Protein AF-A0A2E4NWP4-F1 (afdb_monomer)

Radius of gyration: 25.79 Å; Cα contacts (8 Å, |Δi|>4): 59; chains: 1; bounding box: 50×33×66 Å

Mean predicted aligned error: 11.78 Å

Solvent-accessible surface area (backbone atoms only — not comparable to full-atom values): 5914 Å² total; per-residue (Å²): 139,81,68,100,69,56,86,89,64,40,69,67,48,54,55,48,64,74,67,51,70,81,42,56,98,92,39,71,35,75,49,75,46,78,52,98,94,49,76,45,80,44,76,40,63,74,78,81,81,82,82,80,59,72,89,34,71,66,45,51,50,52,51,50,52,54,52,49,55,52,50,52,54,52,51,52,52,52,53,50,51,52,54,73,75,46,90,78,88,78,134

pLDDT: mean 83.69, std 7.42, range [59.44, 93.31]

Sequence (91 aa):
EQSRSNPALGGAVMSQVFSLQRPGDGDNVYGSVVSDGSASIVALDAVNEGEVNRDGGEFRQLRGFLASLEGQREYQAYQQFLRESAEIERP

Foldseek 3Di:
DDDLDDVVCDDQLSVQLVVWDADDDQDWTWDWDDDDPDIDIDTHGHDDDDDDPCVDPVVVVVVVVVVVVVVVVVVVVVVVVVVVVDDDDDD

Structure (mmCIF, N/CA/C/O backbone):
data_AF-A0A2E4NWP4-F1
#
_entry.id   AF-A0A2E4NWP4-F1
#
loop_
_atom_site.group_PDB
_atom_site.id
_atom_site.type_symbol
_atom_site.label_atom_id
_atom_site.label_alt_id
_atom_site.label_comp_id
_atom_site.label_asym_id
_atom_site.label_entity_id
_atom_site.label_seq_id
_atom_site.pdbx_PDB_ins_code
_atom_site.Cartn_x
_atom_site.Cartn_y
_atom_site.Cartn_z
_atom_site.occupancy
_atom_site.B_iso_or_equiv
_atom_site.auth_seq_id
_atom_site.auth_comp_id
_atom_site.auth_asym_id
_atom_site.auth_atom_id
_atom_site.pdbx_PDB_model_num
ATOM 1 N N . GLU A 1 1 ? 17.314 -2.950 -2.963 1.00 64.44 1 GLU A N 1
ATOM 2 C CA . GLU A 1 1 ? 15.840 -3.044 -2.919 1.00 64.44 1 GLU A CA 1
ATOM 3 C C . GLU A 1 1 ? 15.228 -1.741 -3.406 1.00 64.44 1 GLU A C 1
ATOM 5 O O . GLU A 1 1 ? 15.805 -0.687 -3.156 1.00 64.44 1 GLU A O 1
ATOM 10 N N . GLN A 1 2 ? 14.120 -1.802 -4.145 1.00 72.94 2 GLN A N 1
ATOM 11 C CA . GLN A 1 2 ? 13.463 -0.627 -4.725 1.00 72.94 2 GLN A CA 1
ATOM 12 C C . GLN A 1 2 ? 12.185 -0.312 -3.935 1.00 72.94 2 GLN A C 1
ATOM 14 O O . GLN A 1 2 ? 11.374 -1.202 -3.688 1.00 72.94 2 GLN A O 1
ATOM 19 N N . SER A 1 3 ? 12.022 0.946 -3.510 1.00 77.81 3 SER A N 1
ATOM 20 C CA . SER A 1 3 ? 10.831 1.390 -2.773 1.00 77.81 3 SER A CA 1
ATOM 21 C C . SER A 1 3 ? 9.574 1.307 -3.645 1.00 77.81 3 SER A C 1
ATOM 23 O O . SER A 1 3 ? 9.635 1.517 -4.856 1.00 77.81 3 SER A O 1
ATOM 25 N N . ARG A 1 4 ? 8.412 1.074 -3.015 1.00 78.31 4 ARG A N 1
ATOM 26 C CA . ARG A 1 4 ? 7.095 1.070 -3.685 1.00 78.31 4 ARG A CA 1
ATOM 27 C C . ARG A 1 4 ? 6.724 2.435 -4.270 1.00 78.31 4 ARG A C 1
ATOM 29 O O . ARG A 1 4 ? 5.843 2.513 -5.120 1.00 78.31 4 ARG A O 1
ATOM 36 N N . SER A 1 5 ? 7.369 3.500 -3.801 1.00 80.12 5 SER A N 1
ATOM 37 C CA . SER A 1 5 ? 7.248 4.844 -4.353 1.00 80.12 5 SER A CA 1
ATOM 38 C C . SER A 1 5 ? 8.620 5.368 -4.766 1.00 80.12 5 SER A C 1
ATOM 40 O O . SER A 1 5 ? 9.603 5.256 -4.032 1.00 80.12 5 SER A O 1
ATOM 42 N N . ASN A 1 6 ? 8.679 5.968 -5.953 1.00 82.56 6 ASN A N 1
ATOM 43 C CA . ASN A 1 6 ? 9.853 6.686 -6.422 1.00 82.56 6 ASN A CA 1
ATOM 44 C C . ASN A 1 6 ? 9.422 8.041 -7.007 1.00 82.56 6 ASN A C 1
ATOM 46 O O . ASN A 1 6 ? 8.892 8.077 -8.121 1.00 82.56 6 ASN A O 1
ATOM 50 N N . PRO A 1 7 ? 9.651 9.155 -6.284 1.00 81.44 7 PRO A N 1
ATOM 51 C CA . PRO A 1 7 ? 9.272 10.490 -6.742 1.00 81.44 7 PRO A CA 1
ATOM 52 C C . PRO A 1 7 ? 9.903 10.885 -8.083 1.00 81.44 7 PRO A C 1
ATOM 54 O O . PRO A 1 7 ? 9.315 11.669 -8.820 1.00 81.44 7 PRO A O 1
ATOM 57 N N . ALA A 1 8 ? 11.073 10.332 -8.422 1.00 85.25 8 ALA A N 1
ATOM 58 C CA . ALA A 1 8 ? 11.801 10.674 -9.642 1.00 85.25 8 ALA A CA 1
ATOM 59 C C . ALA A 1 8 ? 11.210 10.041 -10.914 1.00 85.25 8 ALA A C 1
ATOM 61 O O . ALA A 1 8 ? 11.435 10.557 -12.004 1.00 85.25 8 ALA A O 1
ATOM 62 N N . LEU A 1 9 ? 10.462 8.937 -10.796 1.00 82.12 9 LEU A N 1
ATOM 63 C CA . LEU A 1 9 ? 9.898 8.224 -11.952 1.00 82.12 9 LEU A CA 1
ATOM 64 C C . LEU A 1 9 ? 8.522 8.762 -12.375 1.00 82.12 9 LEU A C 1
ATOM 66 O O . LEU A 1 9 ? 8.033 8.420 -13.446 1.00 82.12 9 LEU A O 1
ATOM 70 N N . GLY A 1 10 ? 7.911 9.636 -11.572 1.00 84.25 10 GLY A N 1
ATOM 71 C CA . GLY A 1 10 ? 6.589 10.195 -11.843 1.00 84.25 10 GLY A CA 1
ATOM 72 C C . GLY A 1 10 ? 5.444 9.197 -11.618 1.00 84.25 10 GLY A C 1
ATOM 73 O O . GLY A 1 10 ? 5.594 7.977 -11.712 1.00 84.25 10 GLY A O 1
ATOM 74 N N . GLY A 1 11 ? 4.258 9.727 -11.308 1.00 87.44 11 GLY A N 1
ATOM 75 C CA . GLY A 1 11 ? 3.096 8.910 -10.939 1.00 87.44 11 GLY A CA 1
ATOM 76 C C . GLY A 1 11 ? 2.591 7.999 -12.063 1.00 87.44 11 GLY A C 1
ATOM 77 O O . GLY A 1 11 ? 2.226 6.856 -11.800 1.00 87.44 11 GLY A O 1
ATOM 78 N N . ALA A 1 12 ? 2.622 8.466 -13.315 1.00 87.88 12 ALA A N 1
ATOM 79 C CA . ALA A 1 12 ? 2.137 7.697 -14.463 1.00 87.88 12 ALA A CA 1
ATOM 80 C C . ALA A 1 12 ? 2.990 6.445 -14.734 1.00 87.88 12 ALA A C 1
ATOM 82 O O . ALA A 1 12 ? 2.446 5.367 -14.965 1.00 87.88 12 ALA A O 1
ATOM 83 N N . VAL A 1 13 ? 4.320 6.556 -14.625 1.00 89.31 13 VAL A N 1
ATOM 84 C CA . VAL A 1 13 ? 5.230 5.407 -14.769 1.00 89.31 13 VAL A CA 1
ATOM 85 C C . VAL A 1 13 ? 5.020 4.414 -13.632 1.00 89.31 13 VAL A C 1
ATOM 87 O O . VAL A 1 13 ? 4.923 3.217 -13.888 1.00 89.31 13 VAL A O 1
ATOM 90 N N . MET A 1 14 ? 4.878 4.886 -12.388 1.00 90.44 14 MET A N 1
ATOM 91 C CA . MET A 1 14 ? 4.597 3.993 -11.254 1.00 90.44 14 MET A CA 1
ATOM 92 C C . MET A 1 14 ? 3.256 3.284 -11.379 1.00 90.44 14 MET A C 1
ATOM 94 O O . MET A 1 14 ? 3.194 2.078 -11.155 1.00 90.44 14 MET A O 1
ATOM 98 N N . SER A 1 15 ? 2.205 3.978 -11.815 1.00 89.38 15 SER A N 1
ATOM 99 C CA . SER A 1 15 ? 0.915 3.338 -12.075 1.00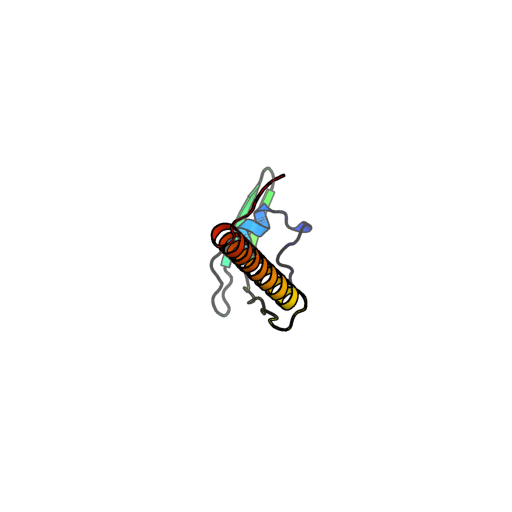 89.38 15 SER A CA 1
ATOM 100 C C . SER A 1 15 ? 1.015 2.264 -13.157 1.00 89.38 15 SER A C 1
ATOM 102 O O . SER A 1 15 ? 0.369 1.227 -13.029 1.00 89.38 15 SER A O 1
ATOM 104 N N . GLN A 1 16 ? 1.820 2.489 -14.200 1.00 92.31 16 GLN A N 1
ATOM 105 C CA . GLN A 1 16 ? 2.012 1.501 -15.257 1.00 92.31 16 GLN A CA 1
ATOM 106 C C . GLN A 1 16 ? 2.792 0.284 -14.762 1.00 92.31 16 GLN A C 1
ATOM 108 O O . GLN A 1 16 ? 2.399 -0.837 -15.049 1.00 92.31 16 GLN A O 1
ATOM 113 N N . VAL A 1 17 ? 3.866 0.472 -13.989 1.00 91.50 17 VAL A N 1
ATOM 114 C CA . VAL A 1 17 ? 4.639 -0.648 -13.417 1.00 91.50 17 VAL A CA 1
ATOM 115 C C . VAL A 1 17 ? 3.733 -1.599 -12.627 1.00 91.50 17 VAL A C 1
ATOM 117 O O . VAL A 1 17 ? 3.851 -2.811 -12.775 1.00 91.50 17 VAL A O 1
ATOM 120 N N . PHE A 1 18 ? 2.796 -1.066 -11.836 1.00 90.19 1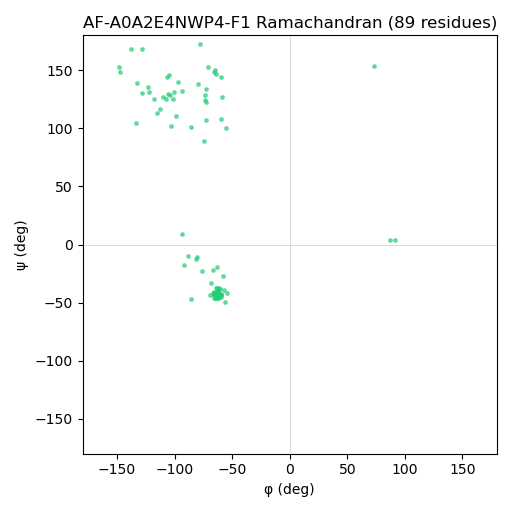8 PHE A N 1
ATOM 121 C CA . PHE A 1 18 ? 1.872 -1.878 -11.035 1.00 90.19 18 PHE A CA 1
ATOM 122 C C . PHE A 1 18 ? 0.665 -2.437 -11.806 1.00 90.19 18 PHE A C 1
ATOM 124 O O . PHE A 1 18 ? -0.046 -3.276 -11.256 1.00 90.19 18 PHE A O 1
ATOM 131 N N . SER A 1 19 ? 0.415 -1.997 -13.044 1.00 91.31 19 SER A N 1
ATOM 132 C CA . SER A 1 19 ? -0.645 -2.556 -13.898 1.00 91.31 19 SER A CA 1
ATOM 133 C C . SER A 1 19 ? -0.157 -3.696 -14.794 1.00 91.31 19 SER A C 1
ATOM 135 O O . SER A 1 19 ? -0.976 -4.457 -15.313 1.00 91.31 19 SER A O 1
ATOM 137 N N . LEU A 1 20 ? 1.161 -3.823 -14.981 1.00 92.19 20 LEU A N 1
ATOM 138 C CA . LEU A 1 20 ? 1.757 -4.899 -15.761 1.00 92.19 20 LEU A CA 1
ATOM 139 C C . LEU A 1 20 ? 1.541 -6.261 -15.095 1.00 92.19 20 LEU A C 1
ATOM 141 O O . LEU A 1 20 ? 1.494 -6.394 -13.871 1.00 92.19 20 LEU A O 1
ATOM 145 N N . GLN A 1 21 ? 1.427 -7.293 -15.932 1.00 90.44 21 GLN A N 1
ATOM 146 C CA . GLN A 1 21 ? 1.394 -8.669 -15.459 1.00 90.44 21 GLN A CA 1
ATOM 147 C C . GLN A 1 21 ? 2.683 -8.985 -14.694 1.00 90.44 21 GLN A C 1
ATOM 149 O O . GLN A 1 21 ? 3.763 -8.518 -15.061 1.00 90.44 21 GLN A O 1
ATOM 154 N N . ARG A 1 22 ? 2.572 -9.798 -13.637 1.00 90.06 22 ARG A N 1
ATOM 155 C CA . ARG A 1 22 ? 3.751 -10.312 -12.939 1.00 90.06 22 ARG A CA 1
ATOM 156 C C . ARG A 1 22 ? 4.615 -11.102 -13.940 1.00 90.06 22 ARG A C 1
ATOM 158 O O . ARG A 1 22 ? 4.066 -12.000 -14.582 1.00 90.06 22 ARG A O 1
ATOM 165 N N . PRO A 1 23 ? 5.917 -10.797 -14.065 1.00 89.69 23 PRO A N 1
ATOM 166 C CA . PRO A 1 23 ? 6.799 -11.550 -14.944 1.00 89.69 23 PRO A CA 1
ATOM 167 C C . PRO A 1 23 ? 6.939 -13.006 -14.490 1.00 89.69 23 PRO A C 1
ATOM 169 O O . PRO A 1 23 ? 6.861 -13.296 -13.293 1.00 89.69 23 PRO A O 1
ATOM 172 N N . GLY A 1 24 ? 7.087 -13.917 -15.454 1.00 83.94 24 GLY A N 1
ATOM 173 C CA . GLY A 1 24 ? 7.441 -15.314 -15.193 1.00 83.94 24 GLY A CA 1
ATOM 174 C C . GLY A 1 24 ? 8.935 -15.464 -14.894 1.00 83.94 24 GLY A C 1
ATOM 175 O O . GLY A 1 24 ? 9.696 -14.508 -15.034 1.00 83.94 24 GLY A O 1
ATOM 176 N N . ASP A 1 25 ? 9.366 -16.663 -14.495 1.00 77.38 25 ASP A N 1
AT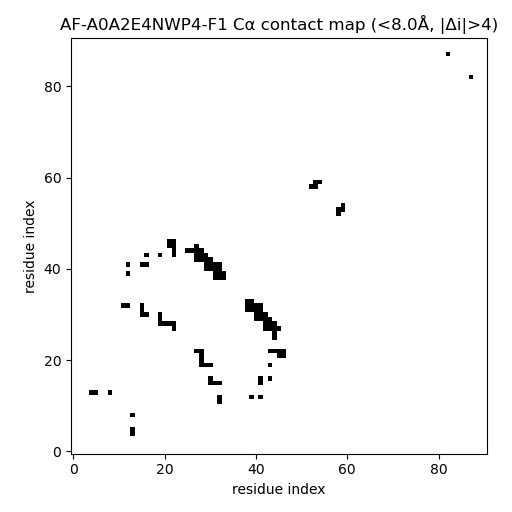OM 177 C CA . ASP A 1 25 ? 10.778 -16.927 -14.197 1.00 77.38 25 ASP A CA 1
ATOM 178 C C . ASP A 1 25 ? 11.666 -16.677 -15.429 1.00 77.38 25 ASP A C 1
ATOM 180 O O . ASP A 1 25 ? 11.678 -17.465 -16.373 1.00 77.38 25 ASP A O 1
ATOM 184 N N . GLY A 1 26 ? 12.436 -15.585 -15.391 1.00 70.88 26 GLY A N 1
ATOM 185 C CA . GLY A 1 26 ? 13.404 -15.215 -16.428 1.00 70.88 26 GLY A CA 1
ATOM 186 C C . GLY A 1 26 ? 12.846 -14.399 -17.599 1.00 70.88 26 GLY A C 1
ATOM 187 O O . GLY A 1 26 ? 13.609 -14.091 -18.516 1.00 70.88 26 GLY A O 1
ATOM 188 N N . ASP A 1 27 ? 11.566 -14.022 -17.564 1.00 83.56 27 ASP A N 1
ATOM 189 C CA . ASP A 1 27 ? 10.929 -13.204 -18.599 1.00 83.56 27 ASP A CA 1
ATOM 190 C C . ASP A 1 27 ? 10.730 -11.760 -18.128 1.00 83.56 27 ASP A C 1
ATOM 192 O O . ASP A 1 27 ? 10.409 -11.512 -16.973 1.00 83.56 27 ASP A O 1
ATOM 196 N N . ASN A 1 28 ? 10.848 -10.800 -19.049 1.00 90.12 28 ASN A N 1
ATOM 197 C CA . ASN A 1 28 ? 10.507 -9.398 -18.799 1.00 90.12 28 ASN A CA 1
ATOM 198 C C . ASN A 1 28 ? 9.100 -9.087 -19.307 1.00 90.12 28 ASN A C 1
ATOM 200 O O . ASN A 1 28 ? 8.733 -9.469 -20.421 1.00 90.12 28 ASN A O 1
ATOM 204 N N . VAL A 1 29 ? 8.347 -8.295 -18.546 1.00 92.31 29 VAL A N 1
ATOM 205 C CA . VAL A 1 29 ? 7.070 -7.735 -19.007 1.00 92.31 29 VAL A CA 1
ATOM 206 C C . VAL A 1 29 ? 7.262 -6.271 -19.360 1.00 92.31 29 VAL A C 1
ATOM 208 O O . VAL A 1 29 ? 7.784 -5.484 -18.572 1.00 92.31 29 VAL A O 1
ATOM 211 N N . TYR A 1 30 ? 6.824 -5.894 -20.558 1.00 93.31 30 TYR A N 1
ATOM 212 C CA . TYR A 1 30 ? 7.008 -4.544 -21.073 1.00 93.31 30 TYR A CA 1
ATOM 213 C C . TYR A 1 30 ? 5.707 -3.749 -21.067 1.00 93.31 30 TYR A C 1
ATOM 215 O O . TYR A 1 30 ? 4.628 -4.268 -21.350 1.00 93.31 30 TYR A O 1
ATOM 223 N N . GLY A 1 31 ? 5.830 -2.458 -20.785 1.00 91.50 31 GLY A N 1
ATOM 224 C CA . GLY A 1 31 ? 4.762 -1.477 -20.898 1.00 91.50 31 GLY A CA 1
ATOM 225 C C . GLY A 1 31 ? 5.271 -0.184 -21.507 1.00 91.50 31 GLY A C 1
ATOM 226 O O . GLY A 1 31 ? 6.474 0.050 -21.606 1.00 91.50 31 GLY A O 1
ATOM 227 N N . SER A 1 32 ? 4.350 0.691 -21.882 1.00 92.19 32 SER A N 1
ATOM 228 C CA . SER A 1 32 ? 4.683 2.032 -22.347 1.00 92.19 32 SER A CA 1
ATOM 229 C C . SER A 1 32 ? 3.798 3.050 -21.660 1.00 92.19 32 SER A C 1
ATOM 231 O O . SER A 1 32 ? 2.593 2.835 -21.534 1.00 92.19 32 SER A O 1
ATOM 233 N N . VAL A 1 33 ? 4.384 4.175 -21.275 1.00 92.19 33 VAL A N 1
ATOM 234 C CA . VAL A 1 33 ? 3.651 5.341 -20.791 1.00 92.19 33 VAL A CA 1
ATOM 235 C C . VAL A 1 33 ? 3.924 6.485 -21.742 1.00 92.19 33 VAL A C 1
ATOM 237 O O . VAL A 1 33 ? 5.080 6.826 -21.991 1.00 92.19 33 VAL A O 1
ATOM 240 N N . VAL A 1 34 ? 2.854 7.068 -22.269 1.00 89.62 34 VAL A N 1
ATOM 241 C CA . VAL A 1 34 ? 2.911 8.289 -23.068 1.00 89.62 34 VAL A CA 1
ATOM 242 C C . VAL A 1 34 ? 2.278 9.396 -22.241 1.00 89.62 34 VAL A C 1
ATOM 244 O O . VAL A 1 34 ? 1.161 9.244 -21.750 1.00 89.62 34 VAL A O 1
ATOM 247 N N . SER A 1 35 ? 3.005 10.491 -22.069 1.00 82.31 35 SER A N 1
ATOM 248 C CA . SER A 1 35 ? 2.514 11.725 -21.459 1.00 82.31 35 SER A CA 1
ATOM 249 C C . SER A 1 35 ? 2.825 12.908 -22.367 1.00 82.31 35 SER A C 1
ATOM 251 O O . SER A 1 35 ? 3.591 12.772 -23.321 1.00 82.31 35 SER A O 1
ATOM 253 N N . ASP A 1 36 ? 2.233 14.067 -22.086 1.00 80.25 36 ASP A N 1
ATOM 254 C CA . ASP A 1 36 ? 2.363 15.264 -22.918 1.00 80.25 36 ASP A CA 1
ATOM 255 C C . ASP A 1 36 ? 3.838 15.653 -23.131 1.00 80.25 36 ASP A C 1
ATOM 257 O O . ASP A 1 36 ? 4.486 16.245 -22.270 1.00 80.25 36 ASP A O 1
ATOM 261 N N . GLY A 1 37 ? 4.373 15.288 -24.300 1.00 81.38 37 GLY A N 1
ATOM 262 C CA . GLY A 1 37 ? 5.746 15.577 -24.720 1.00 81.38 37 GLY A CA 1
ATOM 263 C C . GLY A 1 37 ? 6.801 14.513 -24.392 1.00 81.38 37 GLY A C 1
ATOM 264 O O . GLY A 1 37 ? 7.974 14.743 -24.684 1.00 81.38 37 GLY A O 1
ATOM 265 N N . SER A 1 38 ? 6.441 13.355 -23.826 1.00 82.88 38 SER A N 1
ATOM 266 C CA . SER A 1 38 ? 7.404 12.283 -23.529 1.00 82.88 38 SER A CA 1
ATOM 267 C C . SER A 1 38 ? 6.809 10.878 -23.648 1.00 82.88 38 SER A C 1
ATOM 269 O O . SER A 1 38 ? 5.627 10.643 -23.397 1.00 82.88 38 SER A O 1
ATOM 271 N N . ALA A 1 39 ? 7.655 9.922 -24.033 1.00 88.31 39 ALA A N 1
ATOM 272 C CA . ALA A 1 39 ? 7.317 8.507 -24.092 1.00 88.31 39 ALA A CA 1
ATOM 273 C C . ALA A 1 39 ? 8.373 7.699 -23.334 1.00 88.31 39 ALA A C 1
ATOM 275 O O . ALA A 1 39 ? 9.572 7.857 -23.570 1.00 88.31 39 ALA A O 1
ATOM 276 N N . SER A 1 40 ? 7.913 6.824 -22.446 1.00 90.19 40 SER A N 1
ATOM 277 C CA . SER A 1 40 ? 8.754 5.971 -21.610 1.00 90.19 40 SER A CA 1
ATOM 278 C C . SER A 1 40 ? 8.397 4.510 -21.845 1.00 90.19 40 SER A C 1
ATOM 280 O O . SER A 1 40 ? 7.224 4.139 -21.784 1.00 90.19 40 SER A O 1
ATOM 282 N N . ILE A 1 41 ? 9.409 3.673 -22.074 1.00 91.44 41 ILE A N 1
ATOM 283 C CA . ILE A 1 41 ? 9.264 2.215 -22.074 1.00 91.44 41 ILE A CA 1
ATOM 284 C C . ILE A 1 41 ? 9.604 1.701 -20.678 1.00 91.44 41 ILE A C 1
ATOM 286 O O . ILE A 1 41 ? 10.616 2.079 -20.092 1.00 91.44 41 ILE A O 1
ATOM 290 N N . VAL A 1 42 ? 8.741 0.844 -20.151 1.00 91.94 42 VAL A N 1
ATOM 291 C CA . VAL A 1 42 ? 8.877 0.202 -18.847 1.00 91.94 42 VAL A CA 1
ATOM 292 C C . VAL A 1 42 ? 9.216 -1.260 -19.085 1.00 91.94 42 VAL A C 1
ATOM 294 O O . VAL A 1 42 ? 8.480 -1.940 -19.792 1.00 91.94 42 VAL A O 1
ATOM 297 N N . ALA A 1 43 ? 10.307 -1.736 -18.491 1.00 92.81 43 ALA A N 1
ATOM 298 C CA . ALA A 1 43 ? 10.646 -3.152 -18.420 1.00 92.81 43 ALA A CA 1
ATOM 299 C C . ALA A 1 43 ? 10.541 -3.595 -16.959 1.00 92.81 43 ALA A C 1
ATOM 301 O O . ALA A 1 43 ? 11.253 -3.073 -16.100 1.00 92.81 43 ALA A O 1
ATOM 302 N N . LEU A 1 44 ? 9.616 -4.508 -16.681 1.00 91.69 44 LEU A N 1
ATOM 303 C CA . LEU A 1 44 ? 9.436 -5.124 -15.377 1.00 91.69 44 LEU A CA 1
ATOM 304 C C . LEU A 1 44 ? 10.123 -6.491 -15.385 1.00 91.69 44 LEU A C 1
ATOM 306 O O . LEU A 1 44 ? 9.661 -7.404 -16.065 1.00 91.69 44 LEU A O 1
ATOM 310 N N . ASP A 1 45 ? 11.213 -6.582 -14.629 1.00 90.88 45 ASP A N 1
ATOM 311 C CA . ASP A 1 45 ? 12.050 -7.781 -14.485 1.00 90.88 45 ASP A CA 1
ATOM 312 C C . ASP A 1 45 ? 11.521 -8.713 -13.393 1.00 90.88 45 ASP A C 1
ATOM 314 O O . ASP A 1 45 ? 11.324 -9.903 -13.605 1.00 90.88 45 ASP A O 1
ATOM 318 N N . ALA A 1 46 ? 11.192 -8.156 -12.226 1.00 87.81 46 ALA A N 1
ATOM 319 C CA . ALA A 1 46 ? 10.702 -8.939 -11.103 1.00 87.81 46 ALA A CA 1
ATOM 320 C C . ALA A 1 46 ? 9.720 -8.150 -10.237 1.00 87.81 46 ALA A C 1
ATOM 322 O O . ALA A 1 46 ? 9.788 -6.923 -10.117 1.00 87.81 46 ALA A O 1
ATOM 323 N N . VAL A 1 47 ? 8.825 -8.883 -9.575 1.00 87.38 47 VAL A N 1
ATOM 324 C CA . VAL A 1 47 ? 7.957 -8.356 -8.518 1.00 87.38 47 VAL A CA 1
ATOM 325 C C . VAL A 1 47 ? 8.322 -9.052 -7.218 1.00 87.38 47 VAL A C 1
ATOM 327 O O . VAL A 1 47 ? 8.076 -10.245 -7.057 1.00 87.38 47 VAL A O 1
ATOM 330 N N . ASN A 1 48 ? 8.876 -8.288 -6.280 1.00 84.81 48 ASN A N 1
ATOM 331 C CA . ASN A 1 48 ? 9.229 -8.801 -4.962 1.00 84.81 48 ASN A CA 1
ATOM 332 C C . ASN A 1 48 ? 7.989 -8.877 -4.069 1.00 84.81 48 ASN A C 1
ATOM 334 O O . ASN A 1 48 ? 7.167 -7.954 -4.039 1.00 84.81 48 ASN A O 1
ATOM 338 N N . GLU A 1 49 ? 7.866 -9.963 -3.312 1.00 80.25 49 GLU A N 1
ATOM 339 C CA . GLU A 1 49 ? 6.870 -10.042 -2.252 1.00 80.25 49 GLU A CA 1
ATOM 340 C C . GLU A 1 49 ? 7.292 -9.153 -1.086 1.00 80.25 49 GLU A C 1
ATOM 342 O O . GLU A 1 49 ? 8.449 -9.140 -0.669 1.00 80.25 49 GLU A O 1
ATOM 347 N N . GLY A 1 50 ? 6.344 -8.367 -0.580 1.00 74.69 50 GLY A N 1
ATOM 348 C CA . GLY A 1 50 ? 6.571 -7.610 0.640 1.00 74.69 50 GLY A CA 1
ATOM 349 C C . GLY A 1 50 ? 6.535 -8.560 1.827 1.00 74.69 50 GLY A C 1
ATOM 350 O O . GLY A 1 50 ? 5.535 -9.248 2.030 1.00 74.69 50 GLY A O 1
ATOM 351 N N . GLU A 1 51 ? 7.595 -8.573 2.624 1.00 73.12 51 GLU A N 1
ATOM 352 C CA . GLU A 1 51 ? 7.601 -9.329 3.867 1.00 73.12 51 GLU A CA 1
ATOM 353 C C . GLU A 1 51 ? 6.706 -8.623 4.897 1.00 73.12 51 GLU A C 1
ATOM 355 O O . GLU A 1 51 ? 6.884 -7.442 5.207 1.00 73.12 51 GLU A O 1
ATOM 360 N N . VAL A 1 52 ? 5.700 -9.328 5.421 1.00 73.75 52 VAL A N 1
ATOM 361 C CA . VAL A 1 52 ? 4.856 -8.783 6.491 1.00 73.75 52 VAL A CA 1
ATOM 362 C C . VAL A 1 52 ? 5.530 -9.060 7.824 1.00 73.75 52 VAL A C 1
ATOM 364 O O . VAL A 1 52 ? 5.415 -10.157 8.372 1.00 73.75 52 VAL A O 1
ATOM 367 N N . ASN A 1 53 ? 6.183 -8.044 8.384 1.00 76.62 53 ASN A N 1
ATOM 368 C CA . ASN A 1 53 ? 6.761 -8.139 9.717 1.00 76.62 53 ASN A CA 1
ATOM 369 C C . ASN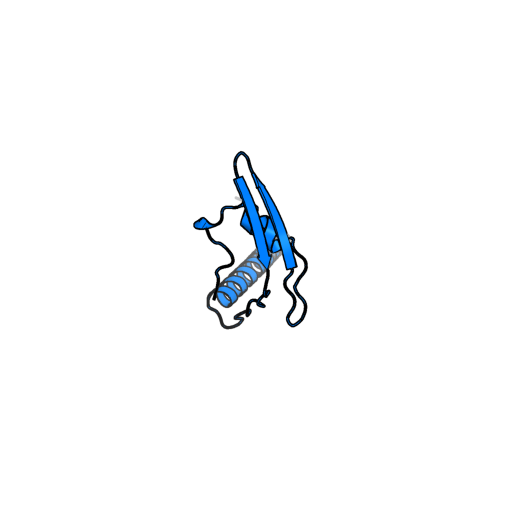 A 1 53 ? 5.665 -8.070 10.798 1.00 76.62 53 ASN A C 1
ATOM 371 O O . ASN A 1 53 ? 5.322 -7.000 11.306 1.00 76.62 53 ASN A O 1
ATOM 375 N N . ARG A 1 54 ? 5.112 -9.232 11.160 1.00 76.00 54 ARG A N 1
ATOM 376 C CA . ARG A 1 54 ? 4.097 -9.368 12.223 1.00 76.00 54 ARG A CA 1
ATOM 377 C C . ARG A 1 54 ? 4.644 -9.051 13.617 1.00 76.00 54 ARG A C 1
ATOM 379 O O . ARG A 1 54 ? 3.883 -8.658 14.496 1.00 76.00 54 ARG A O 1
ATOM 386 N N . ASP A 1 55 ? 5.957 -9.145 13.794 1.00 78.31 55 ASP A N 1
ATOM 387 C CA . ASP A 1 55 ? 6.655 -8.738 15.014 1.00 78.31 55 ASP A CA 1
ATOM 388 C C . ASP A 1 55 ? 7.172 -7.291 14.92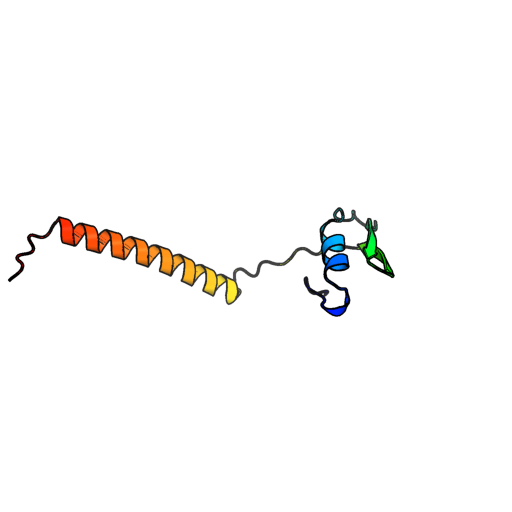6 1.00 78.31 55 ASP A C 1
ATOM 390 O O . ASP A 1 55 ? 7.901 -6.811 15.800 1.00 78.31 55 ASP A O 1
ATOM 394 N N . GLY A 1 56 ? 6.778 -6.556 13.885 1.00 79.00 56 GLY A N 1
ATOM 395 C CA . GLY A 1 56 ? 7.107 -5.154 13.694 1.00 79.00 56 GLY A CA 1
ATOM 396 C C . GLY A 1 56 ? 6.360 -4.253 14.676 1.00 79.00 56 GLY A C 1
ATOM 397 O O . GLY A 1 56 ? 5.262 -4.564 15.147 1.00 79.0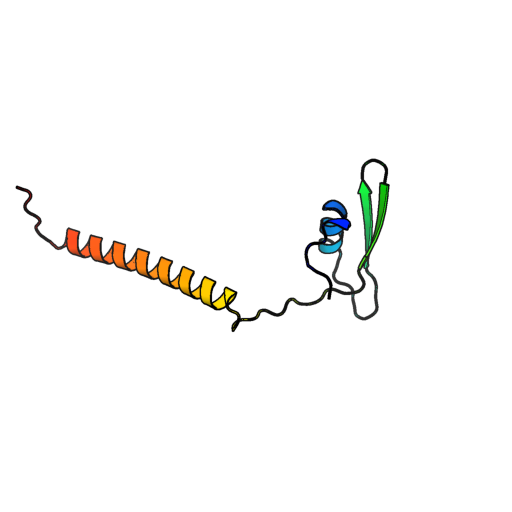0 56 GLY A O 1
ATOM 398 N N . GLY A 1 57 ? 6.950 -3.093 14.981 1.00 82.00 57 GLY A N 1
ATOM 399 C CA . GLY A 1 57 ? 6.302 -2.077 15.818 1.00 82.00 57 GLY A CA 1
ATOM 400 C C . GLY A 1 57 ? 4.953 -1.624 15.252 1.00 82.00 57 GLY A C 1
ATOM 401 O O . GLY A 1 57 ? 3.985 -1.503 15.998 1.00 82.00 57 GLY A O 1
ATOM 402 N N . GLU A 1 58 ? 4.871 -1.479 13.930 1.00 82.31 58 GLU A N 1
ATOM 403 C CA . GLU A 1 58 ? 3.669 -1.064 13.197 1.00 82.31 58 GLU A CA 1
ATOM 404 C C . GLU A 1 58 ? 2.523 -2.073 13.349 1.00 82.31 58 GLU A C 1
ATOM 406 O O . GLU A 1 58 ? 1.388 -1.692 13.635 1.00 82.31 58 GLU A O 1
ATOM 411 N N . PHE A 1 59 ? 2.816 -3.375 13.244 1.00 83.75 59 PHE A N 1
ATOM 412 C CA . PHE A 1 59 ? 1.809 -4.423 13.416 1.00 83.75 59 PHE A CA 1
ATOM 413 C C . PHE A 1 59 ? 1.270 -4.458 14.852 1.00 83.75 59 PHE A C 1
ATOM 415 O O . PHE A 1 59 ? 0.058 -4.549 15.067 1.00 83.75 59 PHE A O 1
ATOM 422 N N . ARG A 1 60 ? 2.151 -4.314 15.853 1.00 86.00 60 ARG A N 1
ATOM 423 C CA . ARG A 1 60 ? 1.736 -4.192 17.261 1.00 86.00 60 ARG A CA 1
ATOM 424 C C . ARG A 1 60 ? 0.878 -2.952 17.504 1.00 86.00 60 ARG A C 1
ATOM 426 O O . ARG A 1 60 ? -0.113 -3.045 18.225 1.00 86.00 60 ARG A O 1
ATOM 433 N N . GLN A 1 61 ? 1.232 -1.819 16.900 1.00 87.31 61 GLN A N 1
ATOM 434 C CA . GLN A 1 61 ? 0.471 -0.577 17.020 1.00 87.31 61 GLN A CA 1
ATOM 435 C C . GLN A 1 61 ? -0.930 -0.720 16.419 1.00 87.31 61 GLN A C 1
ATOM 437 O O . GLN A 1 61 ? -1.911 -0.367 17.073 1.00 87.31 61 GLN A O 1
ATOM 442 N N . LEU A 1 62 ? -1.035 -1.300 15.220 1.00 87.94 62 LEU A N 1
ATOM 443 C CA . LEU A 1 62 ? -2.321 -1.579 14.584 1.00 87.94 62 LEU A CA 1
ATOM 444 C C . LEU A 1 62 ? -3.178 -2.514 15.445 1.00 87.94 62 LEU A C 1
ATOM 446 O O . LEU A 1 62 ? -4.353 -2.237 15.676 1.00 87.94 62 LEU A O 1
ATOM 450 N N . ARG A 1 63 ? -2.589 -3.591 15.979 1.00 86.94 63 ARG A N 1
ATOM 451 C CA . ARG A 1 63 ? -3.292 -4.511 16.883 1.00 86.94 63 ARG A CA 1
ATOM 452 C C . ARG A 1 63 ? -3.805 -3.799 18.138 1.00 86.94 63 ARG A C 1
ATOM 454 O O . ARG A 1 63 ? -4.945 -4.024 18.533 1.00 86.94 63 ARG A O 1
ATOM 461 N N . GLY A 1 64 ? -2.990 -2.938 18.748 1.00 88.31 64 GLY A N 1
ATOM 462 C CA . GLY A 1 64 ? -3.391 -2.144 19.913 1.00 88.31 64 GLY A CA 1
ATOM 463 C C . GLY A 1 64 ? -4.531 -1.172 19.600 1.00 88.31 64 GLY A C 1
ATOM 464 O O . GLY A 1 64 ? -5.472 -1.052 20.380 1.00 88.31 64 GLY A O 1
ATOM 465 N N . PHE A 1 65 ? -4.493 -0.532 18.431 1.00 90.56 65 PHE A N 1
ATOM 466 C CA . PHE A 1 65 ? -5.569 0.339 17.965 1.00 90.56 65 PHE A CA 1
ATOM 467 C C . PHE A 1 65 ? -6.891 -0.419 17.776 1.00 90.56 65 PHE A C 1
ATOM 469 O O . PHE A 1 65 ? -7.927 0.028 18.267 1.00 90.56 65 PHE A O 1
ATOM 476 N N . LEU A 1 66 ? -6.856 -1.592 17.135 1.00 89.81 66 LEU A N 1
ATOM 477 C CA . LEU A 1 66 ? -8.043 -2.433 16.948 1.00 89.81 66 LEU A CA 1
ATOM 478 C C . LEU A 1 66 ? -8.626 -2.918 18.284 1.00 89.81 66 LEU A C 1
ATOM 480 O O . LEU A 1 66 ? -9.838 -2.861 18.474 1.00 89.81 66 LEU A O 1
ATOM 484 N N . ALA A 1 67 ? -7.774 -3.319 19.230 1.00 89.31 67 ALA A N 1
ATOM 485 C CA . ALA A 1 67 ? -8.212 -3.700 20.573 1.00 89.31 67 ALA A CA 1
ATOM 486 C C . ALA A 1 67 ? -8.853 -2.523 21.335 1.00 89.31 67 ALA A C 1
ATOM 488 O O . ALA A 1 67 ? -9.847 -2.704 22.035 1.00 89.31 67 ALA A O 1
ATOM 489 N N . SER A 1 68 ? -8.321 -1.307 21.171 1.00 86.38 68 SER A N 1
ATOM 490 C CA . SER A 1 68 ? -8.902 -0.091 21.757 1.00 86.38 68 SER A CA 1
ATOM 491 C C . SER A 1 68 ? -10.304 0.195 21.208 1.00 86.38 68 SER A C 1
ATOM 493 O O . SER A 1 68 ? -11.222 0.468 21.980 1.00 86.38 68 SER A O 1
ATOM 495 N N . LEU A 1 69 ? -10.498 0.072 19.888 1.00 89.88 69 LEU A N 1
ATOM 496 C CA . LEU A 1 69 ? -11.811 0.240 19.254 1.00 89.88 69 LEU A CA 1
ATOM 497 C C . LEU A 1 69 ? -12.844 -0.756 19.790 1.00 89.88 69 LEU A C 1
ATOM 499 O O . LEU A 1 69 ? -13.985 -0.383 20.070 1.00 89.88 69 LEU A O 1
ATOM 503 N N . GLU A 1 70 ? -12.448 -2.017 19.948 1.00 82.12 70 GLU A N 1
ATOM 504 C CA . GLU A 1 70 ? -13.329 -3.049 20.491 1.00 82.12 70 GLU A CA 1
ATOM 505 C C . GLU A 1 70 ? -13.705 -2.764 21.951 1.00 82.12 70 GLU A C 1
ATOM 507 O O . GLU A 1 70 ? -14.893 -2.764 22.284 1.00 82.12 70 GLU A O 1
ATOM 512 N N . GLY A 1 71 ? -12.725 -2.409 22.787 1.00 83.81 71 GLY A N 1
ATOM 513 C CA . GLY A 1 71 ? -12.962 -2.051 24.185 1.00 83.81 71 GLY A CA 1
ATOM 514 C C . GLY A 1 71 ? -13.859 -0.821 24.350 1.00 83.81 71 GLY A C 1
ATOM 515 O O . GLY A 1 71 ? -14.715 -0.796 25.232 1.00 83.81 71 GLY A O 1
ATOM 516 N N . GLN A 1 72 ? -13.733 0.184 23.477 1.00 85.81 72 GLN A N 1
ATOM 517 C CA . GLN A 1 72 ? -14.615 1.357 23.490 1.00 85.81 72 GLN A CA 1
ATOM 518 C C . GLN A 1 72 ? -16.073 0.987 23.198 1.00 85.81 72 GLN A C 1
ATOM 520 O O . GLN A 1 72 ? -16.973 1.458 23.896 1.00 85.81 72 GLN A O 1
ATOM 525 N N . ARG A 1 73 ? -16.311 0.125 22.202 1.00 85.44 73 ARG A N 1
ATOM 526 C CA . ARG A 1 73 ? -17.658 -0.354 21.861 1.00 85.44 73 ARG A CA 1
ATOM 527 C C . ARG A 1 73 ? -18.280 -1.126 23.022 1.00 85.44 73 ARG A C 1
ATOM 529 O O . ARG A 1 73 ? -19.439 -0.897 23.361 1.00 85.44 73 ARG A O 1
ATOM 536 N N . GLU A 1 74 ? -17.516 -2.028 23.628 1.00 82.44 74 GLU A N 1
ATOM 537 C CA . GLU A 1 74 ? -17.987 -2.855 24.741 1.00 82.44 74 GLU A CA 1
ATOM 538 C C . GLU A 1 74 ? -18.280 -2.015 25.990 1.00 82.44 74 GLU A C 1
ATOM 540 O O . GLU A 1 74 ? -19.331 -2.169 26.611 1.00 82.44 74 GLU A O 1
ATOM 545 N N . TYR A 1 75 ? -17.419 -1.043 26.302 1.00 79.81 75 TYR A N 1
ATOM 546 C CA . TYR A 1 75 ? -17.629 -0.130 27.422 1.00 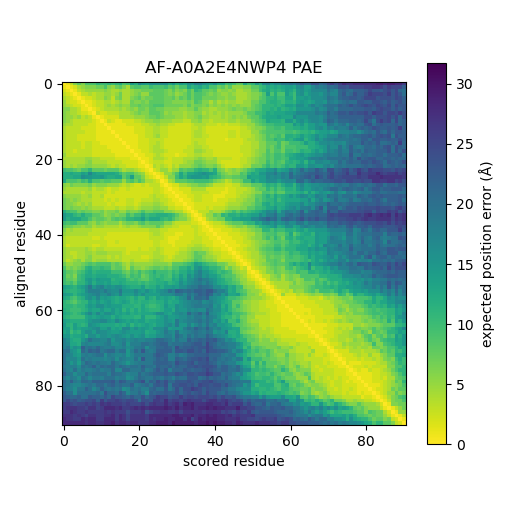79.81 75 TYR A CA 1
ATOM 547 C C . TYR A 1 75 ? -18.883 0.737 27.244 1.00 79.81 75 TYR A C 1
ATOM 549 O O . TYR A 1 75 ? -19.656 0.905 28.187 1.00 79.81 75 TYR A O 1
ATOM 557 N N . GLN A 1 76 ? -19.125 1.255 26.035 1.00 86.06 76 GLN A N 1
ATOM 558 C CA . GLN A 1 76 ? -20.345 2.010 25.729 1.00 86.06 76 GLN A CA 1
ATOM 559 C C . GLN A 1 76 ? -21.603 1.148 25.871 1.00 86.06 76 GLN A C 1
ATOM 561 O O . GLN A 1 76 ? -22.576 1.589 26.482 1.00 86.06 76 GLN A O 1
ATOM 566 N N . ALA A 1 77 ? -21.574 -0.085 25.357 1.00 83.75 77 ALA A N 1
ATOM 567 C CA . ALA A 1 77 ? -22.686 -1.021 25.489 1.00 83.75 77 ALA A CA 1
ATOM 568 C C . ALA A 1 77 ? -22.969 -1.358 26.963 1.00 83.75 77 ALA A C 1
ATOM 570 O O . ALA A 1 77 ? -24.122 -1.348 27.391 1.00 83.75 77 ALA A O 1
ATOM 571 N N . TYR A 1 78 ? -21.920 -1.578 27.758 1.00 81.12 78 TYR A N 1
ATOM 572 C CA . TYR A 1 78 ? -22.046 -1.86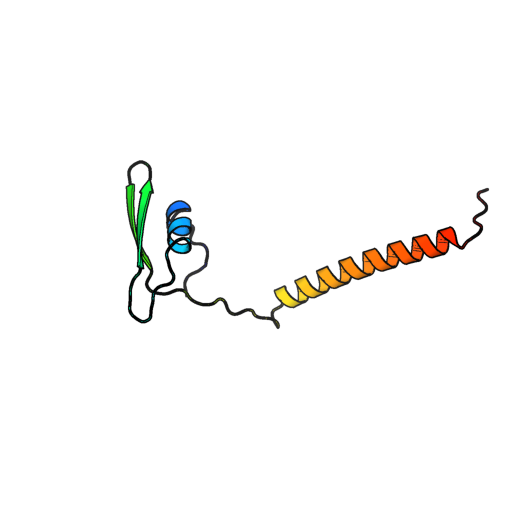3 29.184 1.00 81.12 78 TYR A CA 1
ATOM 573 C C . TYR A 1 78 ? -22.602 -0.672 29.976 1.00 81.12 78 TYR A C 1
ATOM 575 O O . TYR A 1 78 ? -23.496 -0.841 30.803 1.00 81.12 78 TYR A O 1
ATOM 583 N N . GLN A 1 79 ? -22.138 0.551 29.697 1.00 86.88 79 GLN A N 1
ATOM 584 C CA . GLN A 1 79 ? -22.700 1.753 30.319 1.00 86.88 79 GLN A CA 1
ATOM 585 C C . GLN A 1 79 ? -24.174 1.964 29.961 1.00 86.88 79 GLN A C 1
ATOM 587 O O . GLN A 1 79 ? -24.956 2.384 30.815 1.00 86.88 79 GLN A O 1
ATOM 592 N N . GLN A 1 80 ? -24.556 1.682 28.714 1.00 81.25 80 GLN A N 1
ATOM 593 C CA . GLN A 1 80 ? -25.943 1.779 28.273 1.00 81.25 80 GLN A CA 1
ATOM 594 C C . GLN A 1 80 ? -26.822 0.745 28.989 1.00 81.25 80 GLN A C 1
ATOM 596 O O . GLN A 1 80 ? -27.854 1.120 29.538 1.00 81.25 80 GLN A O 1
ATOM 601 N N . PHE A 1 81 ? -26.371 -0.510 29.083 1.00 84.44 81 PHE A N 1
ATOM 602 C CA . PHE A 1 81 ? -27.049 -1.555 29.855 1.00 84.44 81 PHE A CA 1
ATOM 603 C C . PHE A 1 81 ? -27.249 -1.145 31.321 1.00 84.44 81 PHE A C 1
ATOM 605 O O . PHE A 1 81 ? -28.364 -1.204 31.834 1.00 84.44 81 PHE A O 1
ATOM 612 N N . LEU A 1 82 ? -26.190 -0.660 31.983 1.00 86.31 82 LEU A N 1
ATOM 613 C CA . LEU A 1 82 ? -26.281 -0.208 33.373 1.00 86.31 82 LEU A CA 1
ATOM 614 C C . LEU A 1 82 ? -27.286 0.934 33.534 1.00 86.31 82 LEU A C 1
ATOM 616 O O . LEU A 1 82 ? -28.083 0.910 34.467 1.00 86.31 82 LEU A O 1
ATOM 620 N N . ARG A 1 83 ? -27.286 1.902 32.612 1.00 83.06 83 ARG A N 1
ATOM 621 C CA . ARG A 1 83 ? -28.243 3.014 32.616 1.00 83.06 83 ARG A CA 1
ATOM 622 C C . ARG A 1 83 ? -29.684 2.543 32.439 1.00 83.06 83 ARG A C 1
ATOM 624 O O . A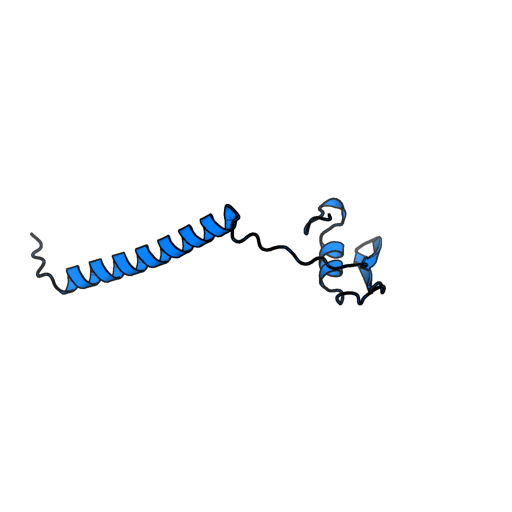RG A 1 83 ? -30.556 3.069 33.113 1.00 83.06 83 ARG A O 1
ATOM 631 N N . GLU A 1 84 ? -29.936 1.600 31.538 1.00 82.00 84 GLU A N 1
ATOM 632 C CA . GLU A 1 84 ? -31.276 1.044 31.304 1.00 82.00 84 GLU A CA 1
ATOM 633 C C . GLU A 1 84 ? -31.769 0.206 32.488 1.00 82.00 84 GLU A C 1
ATOM 635 O O . GLU A 1 84 ? -32.960 0.198 32.784 1.00 82.00 84 GLU A O 1
ATOM 640 N N . SER A 1 85 ? -30.853 -0.469 33.186 1.00 77.62 85 SER A N 1
ATOM 641 C CA . SER A 1 85 ? -31.160 -1.276 34.372 1.00 77.62 85 SER A CA 1
ATOM 642 C C . SER A 1 85 ? -31.292 -0.473 35.673 1.00 77.62 85 SER A C 1
ATOM 644 O O . SER A 1 85 ? -31.745 -1.020 36.677 1.00 77.62 85 SER A O 1
ATOM 646 N N . ALA A 1 86 ? -30.879 0.796 35.683 1.00 75.50 86 ALA A N 1
ATOM 647 C CA . ALA A 1 86 ? -30.866 1.631 36.877 1.00 75.50 86 ALA A CA 1
ATOM 648 C C . ALA A 1 86 ? -32.072 2.582 36.914 1.00 75.50 86 ALA A C 1
ATOM 650 O O . ALA A 1 86 ? -32.322 3.326 35.966 1.00 75.50 86 ALA A O 1
ATOM 651 N N . GLU A 1 87 ? -32.776 2.633 38.046 1.00 67.00 87 GLU A N 1
ATOM 652 C CA . GLU A 1 87 ? -33.696 3.735 38.347 1.00 67.00 87 GLU A CA 1
ATOM 653 C C . GLU A 1 87 ? -32.876 4.987 38.688 1.00 67.00 87 GLU A C 1
ATOM 655 O O . GLU A 1 87 ? -32.232 5.071 39.733 1.00 67.00 87 GLU A O 1
ATOM 660 N N . ILE A 1 88 ? -32.849 5.954 37.767 1.00 72.06 88 ILE A N 1
ATOM 661 C CA . ILE A 1 88 ? -32.128 7.222 37.932 1.00 72.06 88 ILE A CA 1
ATOM 662 C C . ILE A 1 88 ? -33.142 8.320 38.271 1.00 72.06 88 ILE A C 1
ATOM 664 O O . ILE A 1 88 ? -33.801 8.852 37.375 1.00 72.06 88 ILE A O 1
ATOM 668 N N . GLU A 1 89 ? -33.239 8.698 39.546 1.00 59.44 89 GLU A N 1
ATOM 669 C CA . GLU A 1 89 ? -33.923 9.932 39.952 1.00 59.44 89 GLU A CA 1
ATOM 670 C C . GLU A 1 89 ? -33.065 11.152 39.592 1.00 59.44 89 GLU A C 1
ATOM 672 O O . GLU A 1 89 ? -31.875 11.223 39.908 1.00 59.44 89 GLU A O 1
ATOM 677 N N . ARG A 1 90 ? -33.669 12.121 38.898 1.00 60.81 90 ARG A N 1
ATOM 678 C CA . ARG A 1 90 ? -33.046 13.415 38.594 1.00 60.81 90 ARG A CA 1
ATOM 679 C C . ARG A 1 90 ? -33.620 14.456 39.565 1.00 60.81 90 ARG A C 1
ATOM 681 O O . ARG A 1 90 ? -34.846 14.545 39.618 1.00 60.81 90 ARG A O 1
ATOM 688 N N . PRO A 1 91 ? -32.783 15.188 40.323 1.00 64.31 91 PRO A N 1
ATOM 689 C CA . PRO A 1 91 ? -33.246 16.260 41.203 1.00 64.31 91 PRO A CA 1
ATOM 690 C C . PRO A 1 91 ? -33.818 17.450 40.424 1.00 64.31 91 PRO A C 1
ATOM 692 O O . PRO A 1 91 ? -33.419 17.645 39.250 1.00 64.31 91 PRO A O 1
#

Secondary structure (DSSP, 8-state):
---S--GGG-HHHHHHHHHSPPPPTT--EEEEEEETTEEEEEEE---PPPP--TTSHHHHHHHHHHHHHHHHHHHHHHHHHHHHHS-----

Nearest PDB structures (foldseek):
  8gdw-assembly1_BBB  TM=3.411E-01  e=1.251E+00  Synechocystis sp. PCC 6803
  8i9p-assembly1_LT  TM=3.443E-01  e=3.161E+00  Thermochaetoides thermophila DSM 1495
  3ftq-assembly5_A  TM=4.084E-01  e=6.550E+00  Mus musculus